Protein AF-A0A1H5T9S4-F1 (afdb_monomer_lite)

Sequence (75 aa):
MKNKSKAEMVKELGSFIKNRRKQQNLTQEKMLDILYSEFDLFMDKNTLSLIERGKIATNWYNIFAILSVLGFKND

Structure (mmCIF, N/CA/C/O backbone):
data_AF-A0A1H5T9S4-F1
#
_entry.id   AF-A0A1H5T9S4-F1
#
loop_
_atom_site.group_PDB
_atom_site.id
_atom_site.type_symbol
_atom_site.label_atom_id
_atom_site.label_alt_id
_atom_site.label_comp_id
_atom_site.label_asym_id
_atom_site.label_entity_id
_atom_site.label_seq_id
_atom_site.pdbx_PDB_ins_code
_atom_site.Cartn_x
_atom_site.Cartn_y
_atom_site.Cartn_z
_atom_site.occupancy
_atom_site.B_iso_or_equiv
_atom_site.auth_seq_id
_atom_site.auth_comp_id
_atom_site.auth_asym_id
_atom_site.auth_atom_id
_atom_site.pdbx_PDB_model_num
ATOM 1 N N . MET A 1 1 ? 20.395 21.220 5.133 1.00 60.53 1 MET A N 1
ATOM 2 C CA . MET A 1 1 ? 19.483 20.051 5.100 1.00 60.53 1 MET A CA 1
ATOM 3 C C . MET A 1 1 ? 20.331 18.792 5.236 1.00 60.53 1 MET A C 1
ATOM 5 O O . MET A 1 1 ? 21.335 18.709 4.544 1.00 60.53 1 MET A O 1
ATOM 9 N N . LYS A 1 2 ? 20.020 17.863 6.153 1.00 73.31 2 LYS A N 1
ATOM 10 C CA . LYS A 1 2 ? 20.745 16.578 6.237 1.00 73.31 2 LYS A CA 1
ATOM 11 C C . LYS A 1 2 ? 20.314 15.690 5.064 1.00 73.31 2 LYS A C 1
ATOM 13 O O . LYS A 1 2 ? 19.113 15.548 4.843 1.00 73.31 2 LYS A O 1
ATOM 18 N N . ASN A 1 3 ? 21.266 15.104 4.338 1.00 82.50 3 ASN A N 1
ATOM 19 C CA . ASN A 1 3 ? 20.958 14.106 3.312 1.00 82.50 3 ASN A CA 1
ATOM 20 C C . ASN A 1 3 ? 20.435 12.838 3.989 1.00 82.50 3 ASN A C 1
ATOM 22 O O . ASN A 1 3 ? 21.105 12.286 4.860 1.00 82.50 3 ASN A O 1
ATOM 26 N N . LYS A 1 4 ? 19.233 12.401 3.604 1.00 88.25 4 LYS A N 1
ATOM 27 C CA . LYS A 1 4 ? 18.636 11.162 4.110 1.00 88.25 4 LYS A CA 1
ATOM 28 C C . LYS A 1 4 ? 19.279 9.963 3.426 1.00 88.25 4 LYS A C 1
ATOM 30 O O . LYS A 1 4 ? 19.529 9.979 2.221 1.00 88.25 4 LYS A O 1
ATOM 35 N N . SER A 1 5 ? 19.509 8.904 4.187 1.00 94.50 5 SER A N 1
ATOM 36 C CA . SER A 1 5 ? 19.901 7.611 3.639 1.00 94.50 5 SER A CA 1
ATOM 37 C C . SER A 1 5 ? 18.764 6.999 2.813 1.00 94.50 5 SER A C 1
ATOM 39 O O . SER A 1 5 ? 17.581 7.284 3.017 1.00 94.50 5 SER A O 1
ATOM 41 N N . LYS A 1 6 ? 19.105 6.080 1.902 1.00 91.75 6 LYS A N 1
ATOM 42 C CA . LYS A 1 6 ? 18.110 5.318 1.129 1.00 91.75 6 LYS A CA 1
ATOM 43 C C . LYS A 1 6 ? 17.112 4.585 2.031 1.00 91.75 6 LYS A C 1
ATOM 45 O O . LYS A 1 6 ? 15.922 4.560 1.732 1.00 91.75 6 LYS A O 1
ATOM 50 N N . ALA A 1 7 ? 17.586 4.022 3.141 1.00 93.00 7 ALA A N 1
ATOM 51 C CA . ALA A 1 7 ? 16.741 3.314 4.098 1.00 93.00 7 ALA A CA 1
ATOM 52 C C . ALA A 1 7 ? 15.733 4.250 4.786 1.00 93.00 7 ALA A C 1
ATOM 54 O O . ALA A 1 7 ? 14.569 3.888 4.947 1.00 93.00 7 ALA A O 1
ATOM 55 N N . GLU A 1 8 ? 16.152 5.467 5.144 1.00 96.06 8 GLU A N 1
ATOM 56 C CA . GLU A 1 8 ? 15.252 6.475 5.714 1.00 96.06 8 GLU A CA 1
ATOM 57 C C . GLU A 1 8 ? 14.189 6.910 4.705 1.00 96.06 8 GLU A C 1
ATOM 59 O O . GLU A 1 8 ? 13.013 6.949 5.056 1.00 96.06 8 GLU A O 1
ATOM 64 N N . MET A 1 9 ? 14.567 7.136 3.442 1.00 95.44 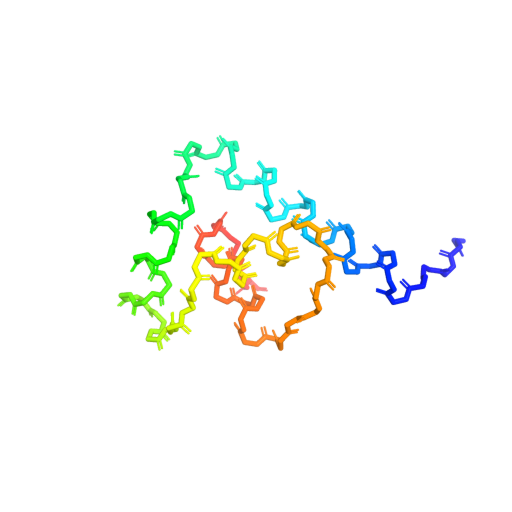9 MET A N 1
ATOM 65 C CA . MET A 1 9 ? 13.609 7.494 2.389 1.00 95.44 9 MET A CA 1
ATOM 66 C C . MET A 1 9 ? 12.555 6.399 2.165 1.00 95.44 9 MET A C 1
ATOM 68 O O . MET A 1 9 ? 11.365 6.696 2.087 1.00 95.44 9 MET A O 1
ATOM 72 N N . VAL A 1 10 ? 12.965 5.124 2.124 1.00 96.50 10 VAL A N 1
ATOM 73 C CA . VAL A 1 10 ? 12.035 3.984 1.995 1.00 96.50 10 VAL A CA 1
ATOM 74 C C . VAL A 1 10 ? 11.093 3.899 3.201 1.00 96.50 10 VAL A C 1
ATOM 76 O O . VAL A 1 10 ? 9.895 3.662 3.041 1.00 96.50 10 VAL A O 1
ATOM 79 N N . LYS A 1 11 ? 11.607 4.137 4.414 1.00 97.38 11 LYS A N 1
ATOM 80 C CA . LYS A 1 11 ? 10.807 4.134 5.646 1.00 97.38 11 LYS A CA 1
ATOM 81 C C . LYS A 1 11 ? 9.769 5.252 5.678 1.00 97.38 11 LYS A C 1
ATOM 83 O O . LYS A 1 11 ? 8.629 5.018 6.087 1.00 97.38 11 LYS A O 1
ATOM 88 N N . GLU A 1 12 ? 10.150 6.449 5.251 1.00 97.19 12 GLU A N 1
ATOM 89 C CA . GLU A 1 12 ? 9.248 7.597 5.170 1.00 97.19 12 GLU A CA 1
ATOM 90 C C . GLU A 1 12 ? 8.162 7.391 4.119 1.00 97.19 12 GLU A C 1
ATOM 92 O O . GLU A 1 12 ? 6.986 7.573 4.434 1.00 97.19 12 GLU A O 1
ATOM 97 N N . LEU A 1 13 ? 8.528 6.932 2.917 1.00 97.25 13 LEU A N 1
ATOM 98 C CA . LEU A 1 13 ? 7.569 6.634 1.854 1.00 97.25 13 LEU A CA 1
ATOM 99 C C . LEU A 1 13 ? 6.555 5.570 2.295 1.00 97.25 13 LEU A C 1
ATOM 101 O O . LEU A 1 13 ? 5.351 5.772 2.158 1.00 97.25 13 LEU A O 1
ATOM 105 N N . GLY A 1 14 ? 7.023 4.465 2.884 1.00 98.25 14 GLY A N 1
ATOM 106 C CA . GLY A 1 14 ? 6.143 3.417 3.402 1.00 98.25 14 GLY A CA 1
ATOM 107 C C . GLY A 1 14 ? 5.16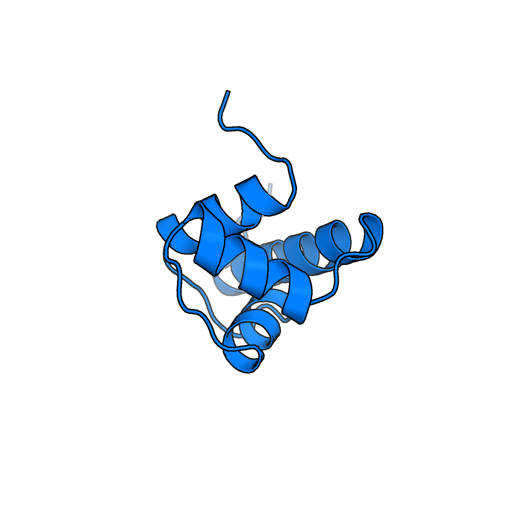5 3.938 4.458 1.00 98.25 14 GLY A C 1
ATOM 108 O O . GLY A 1 14 ? 3.959 3.688 4.387 1.00 98.25 14 GLY A O 1
ATOM 109 N N . SER A 1 15 ? 5.672 4.739 5.401 1.00 98.31 15 SER A N 1
ATOM 110 C CA . SER A 1 15 ? 4.852 5.357 6.451 1.00 98.31 15 SER A CA 1
ATOM 111 C C . SER A 1 15 ? 3.815 6.320 5.870 1.00 98.31 15 SER A C 1
ATOM 113 O O . SER A 1 15 ? 2.665 6.329 6.311 1.00 98.31 15 SER A O 1
ATOM 115 N N . PHE A 1 16 ? 4.200 7.102 4.861 1.00 98.12 16 PHE A N 1
ATOM 116 C CA . PHE A 1 16 ? 3.307 8.003 4.143 1.00 98.12 16 PHE A CA 1
ATOM 117 C C . PHE A 1 16 ? 2.166 7.245 3.454 1.00 98.12 16 PHE A C 1
ATOM 119 O O . PHE A 1 16 ? 1.004 7.568 3.702 1.00 98.12 16 PHE A O 1
ATOM 126 N N . ILE A 1 17 ? 2.482 6.206 2.670 1.00 98.31 17 ILE A N 1
ATOM 127 C CA . ILE A 1 17 ? 1.497 5.362 1.969 1.00 98.31 17 ILE A CA 1
ATOM 128 C C . ILE A 1 17 ? 0.480 4.805 2.968 1.00 98.31 17 ILE A C 1
ATOM 130 O O . ILE A 1 17 ? -0.727 4.994 2.811 1.00 98.31 17 ILE A O 1
ATOM 134 N N . LYS A 1 18 ? 0.968 4.194 4.055 1.00 98.56 18 LYS A N 1
ATOM 135 C CA . LYS A 1 18 ? 0.123 3.622 5.110 1.00 98.56 18 LYS A CA 1
ATOM 136 C C . LYS A 1 18 ? -0.805 4.657 5.738 1.00 98.56 18 LYS A C 1
ATOM 138 O O . LYS A 1 18 ? -1.986 4.383 5.951 1.00 98.56 18 LYS A O 1
ATOM 143 N N . ASN A 1 19 ? -0.269 5.827 6.080 1.00 98.38 19 ASN A N 1
ATOM 144 C CA . ASN A 1 19 ? -1.033 6.874 6.749 1.00 98.38 19 ASN A CA 1
ATOM 145 C C . ASN A 1 19 ? -2.103 7.456 5.825 1.00 98.38 19 ASN A C 1
ATOM 147 O O . ASN A 1 19 ? -3.243 7.604 6.257 1.00 98.38 19 ASN A O 1
ATOM 151 N N . ARG A 1 20 ? -1.773 7.724 4.557 1.00 98.12 20 ARG A N 1
ATOM 152 C CA . ARG A 1 20 ? -2.742 8.212 3.566 1.00 98.12 20 ARG A CA 1
ATOM 153 C C . ARG A 1 20 ? -3.845 7.200 3.299 1.00 98.12 20 ARG A C 1
ATOM 155 O O . ARG A 1 20 ? -5.015 7.562 3.388 1.00 98.12 20 ARG A O 1
ATOM 162 N N . ARG A 1 21 ? -3.492 5.926 3.111 1.00 98.12 21 ARG A N 1
ATOM 163 C CA . ARG A 1 21 ? -4.469 4.842 2.965 1.00 98.12 21 ARG A CA 1
ATOM 164 C C . ARG A 1 21 ? -5.446 4.809 4.147 1.00 98.12 21 ARG A C 1
ATOM 166 O O . ARG A 1 21 ? -6.659 4.768 3.962 1.00 98.12 21 ARG A O 1
ATOM 173 N N . LYS A 1 22 ? -4.921 4.867 5.376 1.00 97.88 22 LYS A N 1
ATOM 174 C CA . LYS A 1 22 ? -5.740 4.877 6.596 1.00 97.88 22 LYS A CA 1
ATOM 175 C C . LYS A 1 22 ? -6.619 6.121 6.724 1.00 97.88 22 LYS A C 1
ATOM 177 O O . LYS A 1 22 ? -7.761 5.986 7.139 1.00 97.88 22 LYS A O 1
ATOM 182 N N . GLN A 1 23 ? -6.120 7.305 6.366 1.00 97.88 23 GLN A N 1
ATOM 183 C CA . GLN A 1 23 ? -6.908 8.546 6.377 1.00 97.88 23 GLN A CA 1
ATOM 184 C C . GLN A 1 23 ? -8.118 8.480 5.437 1.00 97.88 23 GLN A C 1
ATOM 186 O O . GLN A 1 23 ? -9.136 9.103 5.712 1.00 97.88 23 GLN A O 1
ATOM 191 N N . GLN A 1 24 ? -8.018 7.702 4.359 1.00 96.94 24 GLN A N 1
ATOM 192 C CA . GLN A 1 24 ? -9.097 7.473 3.398 1.00 96.94 24 GLN A CA 1
ATOM 193 C C . GLN A 1 24 ? -9.987 6.270 3.762 1.00 96.94 24 GLN A C 1
ATOM 195 O O . GLN A 1 24 ? -10.835 5.880 2.968 1.00 96.94 24 GLN A O 1
ATOM 200 N N . ASN A 1 25 ? -9.801 5.655 4.940 1.00 97.38 25 ASN A N 1
ATOM 201 C CA . ASN A 1 25 ? -10.479 4.418 5.355 1.00 97.38 25 ASN A CA 1
ATOM 202 C C . ASN A 1 25 ? -10.341 3.259 4.344 1.00 97.38 25 ASN A C 1
ATOM 204 O O . ASN A 1 25 ? -11.189 2.371 4.278 1.00 97.38 25 ASN A O 1
ATOM 208 N N . LEU A 1 26 ? -9.254 3.243 3.568 1.00 97.69 26 LEU A N 1
ATOM 209 C CA . LEU A 1 26 ? -8.998 2.224 2.556 1.00 97.69 26 LEU A CA 1
ATOM 210 C C . LEU A 1 26 ? -8.311 1.008 3.205 1.00 97.69 26 LEU A C 1
ATOM 212 O O . LEU A 1 26 ? -7.294 1.140 3.894 1.00 97.69 26 LEU A O 1
ATOM 216 N N . THR A 1 27 ? -8.845 -0.203 3.031 1.00 98.31 27 THR A N 1
ATOM 217 C CA . THR A 1 27 ? -8.166 -1.431 3.491 1.00 98.31 27 THR A CA 1
ATOM 218 C C . THR A 1 27 ? -7.028 -1.806 2.538 1.00 98.31 27 THR A C 1
ATOM 220 O O . THR A 1 27 ? -6.932 -1.268 1.436 1.00 98.31 27 THR A O 1
ATOM 223 N N . GLN A 1 28 ? -6.127 -2.701 2.956 1.00 98.44 28 GLN A N 1
ATOM 224 C CA . GLN A 1 28 ? -5.080 -3.177 2.042 1.00 98.44 28 GLN A CA 1
ATOM 225 C C . GLN A 1 28 ? -5.694 -3.977 0.894 1.00 98.44 28 GLN A C 1
ATOM 227 O O . GLN A 1 28 ? -5.304 -3.789 -0.245 1.00 98.44 28 GLN A O 1
ATOM 232 N N . GLU A 1 29 ? -6.692 -4.803 1.191 1.00 98.50 29 GLU A N 1
ATOM 233 C CA . GLU A 1 29 ? -7.452 -5.586 0.218 1.00 98.50 29 GLU A CA 1
ATOM 234 C C . GLU A 1 29 ? -8.078 -4.678 -0.837 1.00 98.50 29 GLU A C 1
ATOM 236 O O . GLU A 1 29 ? -7.806 -4.834 -2.019 1.00 98.50 29 GLU A O 1
ATOM 241 N N . LYS A 1 30 ? -8.808 -3.643 -0.404 1.00 98.31 30 LYS A N 1
ATOM 242 C CA . LYS A 1 30 ? -9.453 -2.703 -1.322 1.00 98.31 30 LYS A CA 1
ATOM 243 C C . LYS A 1 30 ? -8.436 -1.953 -2.184 1.00 98.31 30 LYS A C 1
ATOM 245 O O . LYS A 1 30 ? -8.700 -1.688 -3.347 1.00 98.31 30 LYS A O 1
ATOM 250 N N . MET A 1 31 ? -7.276 -1.608 -1.624 1.00 98.06 31 MET A N 1
ATOM 251 C CA . MET A 1 31 ? -6.195 -0.981 -2.383 1.00 98.06 31 MET A CA 1
ATOM 252 C C . MET A 1 31 ? -5.628 -1.923 -3.452 1.00 98.06 31 MET A C 1
ATOM 254 O O . MET A 1 31 ? -5.410 -1.490 -4.578 1.00 98.06 31 MET A O 1
ATOM 258 N N . LEU A 1 32 ? -5.404 -3.195 -3.113 1.00 98.50 32 LEU A N 1
ATOM 259 C CA . LEU A 1 32 ? -4.927 -4.206 -4.058 1.00 98.50 32 LEU A CA 1
ATOM 260 C C . LEU A 1 32 ? -5.944 -4.466 -5.173 1.00 98.50 32 LEU A C 1
ATOM 262 O O . LEU A 1 32 ? -5.542 -4.560 -6.329 1.00 98.50 32 LEU A O 1
ATOM 266 N N . ASP A 1 33 ? -7.240 -4.502 -4.848 1.00 98.38 33 ASP A N 1
ATOM 267 C CA . ASP A 1 33 ? -8.309 -4.638 -5.842 1.00 98.38 33 ASP A CA 1
ATOM 268 C C . ASP A 1 33 ? -8.253 -3.498 -6.873 1.00 98.38 33 ASP A C 1
ATOM 270 O O . ASP A 1 33 ? -8.337 -3.742 -8.076 1.00 98.38 33 ASP A O 1
ATOM 274 N N . ILE A 1 34 ? -8.055 -2.253 -6.417 1.00 97.94 34 ILE A N 1
ATOM 275 C CA . ILE A 1 34 ? -7.943 -1.084 -7.304 1.00 97.94 34 ILE A CA 1
ATOM 276 C C . ILE A 1 34 ? -6.673 -1.180 -8.155 1.00 97.94 34 ILE A C 1
ATOM 278 O O . ILE A 1 34 ? -6.753 -1.036 -9.372 1.00 97.94 34 ILE A O 1
ATOM 282 N N . LEU A 1 35 ? -5.521 -1.479 -7.543 1.00 97.81 35 LEU A N 1
ATOM 283 C CA . LEU A 1 35 ? -4.249 -1.639 -8.260 1.00 97.81 35 LEU A CA 1
ATOM 284 C C . LEU A 1 35 ? -4.346 -2.693 -9.368 1.00 97.81 35 LEU A C 1
ATOM 286 O O . LEU A 1 35 ? -3.840 -2.475 -10.467 1.00 97.81 35 LEU A O 1
ATOM 290 N N . TYR A 1 36 ? -5.031 -3.802 -9.104 1.00 97.75 36 TYR A N 1
ATOM 291 C CA . TYR A 1 36 ? -5.276 -4.812 -10.121 1.00 97.75 36 TYR A CA 1
ATOM 292 C C . TYR A 1 36 ? -6.225 -4.298 -11.213 1.00 97.75 36 TYR A C 1
ATOM 294 O O . TYR A 1 36 ? -5.894 -4.363 -12.391 1.00 97.75 36 TYR A O 1
ATOM 302 N N . SER A 1 37 ? -7.376 -3.734 -10.839 1.00 97.56 37 SER A N 1
ATOM 303 C CA . SER A 1 37 ? -8.406 -3.333 -11.810 1.00 97.56 37 SER A CA 1
ATOM 304 C C . SER A 1 37 ? -8.039 -2.131 -12.694 1.00 97.56 37 SER A C 1
ATOM 306 O O . SER A 1 37 ? -8.470 -2.083 -13.842 1.00 97.56 37 SER A O 1
ATOM 308 N N . GLU A 1 38 ? -7.257 -1.171 -12.190 1.00 96.62 38 GLU A N 1
ATOM 309 C CA . GLU A 1 38 ? -6.941 0.080 -12.901 1.00 96.62 38 GLU A CA 1
ATOM 310 C C . GLU A 1 38 ? -5.5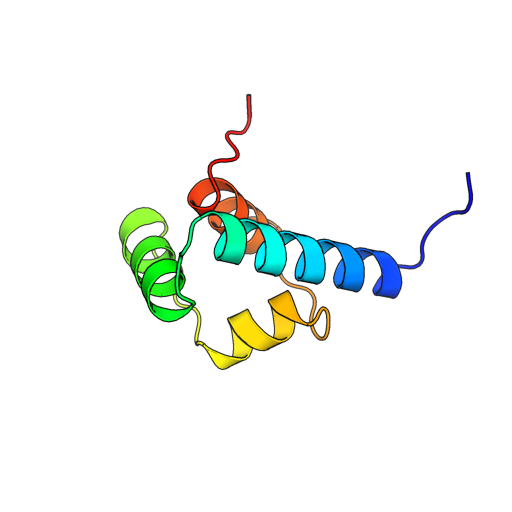34 0.094 -13.513 1.00 96.62 38 GLU A C 1
ATOM 312 O O . GLU A 1 38 ? -5.295 0.815 -14.482 1.00 96.62 38 GLU A O 1
ATOM 317 N N . PHE A 1 39 ? -4.602 -0.693 -12.964 1.00 96.25 39 PHE A N 1
ATOM 318 C CA . PHE A 1 39 ? -3.193 -0.686 -13.373 1.00 96.25 39 PHE A CA 1
ATOM 319 C C . PHE A 1 39 ? -2.686 -2.058 -13.836 1.00 96.25 39 PHE A C 1
ATOM 321 O O . PHE A 1 39 ? -1.517 -2.159 -14.193 1.00 96.25 39 PHE A O 1
ATOM 328 N N . ASP A 1 40 ? -3.511 -3.113 -13.810 1.00 96.69 40 ASP A N 1
ATOM 329 C CA . ASP A 1 40 ? -3.072 -4.504 -14.035 1.00 96.69 40 ASP A CA 1
ATOM 330 C C . ASP A 1 40 ? -1.878 -4.893 -13.131 1.00 96.69 40 ASP A C 1
ATOM 332 O O . ASP A 1 40 ? -1.009 -5.698 -13.472 1.00 96.69 40 ASP A O 1
ATOM 336 N N . LEU A 1 41 ? -1.802 -4.277 -11.942 1.00 97.31 41 LEU A N 1
ATOM 337 C CA . LEU A 1 41 ? -0.697 -4.472 -11.014 1.00 97.31 41 LEU A CA 1
ATOM 338 C C . LEU A 1 41 ? -1.050 -5.553 -9.997 1.00 97.31 41 LEU A C 1
ATOM 340 O O . LEU A 1 41 ? -1.668 -5.292 -8.963 1.00 97.31 41 LEU A O 1
ATOM 344 N N . PHE A 1 42 ? -0.584 -6.771 -10.260 1.00 96.00 42 PHE A N 1
ATOM 345 C CA . PHE A 1 42 ? -0.684 -7.860 -9.298 1.00 96.00 42 PHE A CA 1
ATOM 346 C C . PHE A 1 42 ? 0.345 -7.697 -8.169 1.00 96.00 42 PHE A C 1
ATOM 348 O O . PHE A 1 42 ? 1.559 -7.743 -8.382 1.00 96.00 42 PHE A O 1
ATOM 355 N N . MET A 1 43 ? -0.143 -7.524 -6.943 1.00 96.56 43 MET A N 1
ATOM 356 C CA . MET A 1 43 ? 0.669 -7.427 -5.733 1.00 96.56 43 MET A CA 1
ATOM 357 C C . MET A 1 43 ? -0.032 -8.170 -4.599 1.00 96.56 43 MET A C 1
ATOM 359 O O . MET A 1 43 ? -1.226 -7.995 -4.374 1.00 96.56 43 MET A O 1
ATOM 363 N N . ASP A 1 44 ? 0.701 -8.987 -3.849 1.00 96.19 44 ASP A N 1
ATOM 364 C CA . ASP A 1 44 ? 0.136 -9.647 -2.678 1.00 96.19 44 ASP A CA 1
ATOM 365 C C . ASP A 1 44 ? 0.118 -8.719 -1.444 1.00 96.19 44 ASP A C 1
ATOM 367 O O . ASP A 1 44 ? 0.876 -7.749 -1.314 1.00 96.19 44 ASP A O 1
ATOM 371 N N . LYS A 1 45 ? -0.735 -9.060 -0.474 1.00 97.62 45 LYS A N 1
ATOM 372 C CA . LYS A 1 45 ? -0.899 -8.299 0.772 1.00 97.62 45 LYS A CA 1
ATOM 373 C C . LYS A 1 45 ? 0.374 -8.216 1.619 1.00 97.62 45 LYS A C 1
ATOM 375 O O . LYS A 1 45 ? 0.591 -7.198 2.284 1.00 97.62 45 LYS A O 1
ATOM 380 N N . ASN A 1 46 ? 1.229 -9.239 1.614 1.00 98.25 46 ASN A N 1
ATOM 381 C CA . ASN A 1 46 ? 2.484 -9.206 2.367 1.00 98.25 46 ASN A CA 1
ATOM 382 C C . ASN A 1 46 ? 3.468 -8.218 1.744 1.00 98.25 46 ASN A C 1
ATOM 384 O O . ASN A 1 46 ? 4.092 -7.455 2.485 1.00 98.25 46 ASN A O 1
ATOM 388 N N . THR A 1 47 ? 3.555 -8.175 0.416 1.00 98.12 47 THR A N 1
ATOM 389 C CA . THR A 1 47 ? 4.355 -7.194 -0.321 1.00 98.12 47 THR A CA 1
ATOM 390 C C . THR A 1 47 ? 3.901 -5.771 -0.003 1.00 98.12 47 THR A C 1
ATOM 392 O O . THR A 1 47 ? 4.717 -4.968 0.461 1.00 98.12 47 THR A O 1
ATOM 395 N N . LEU A 1 48 ? 2.601 -5.469 -0.112 1.00 98.25 48 LEU A N 1
ATOM 396 C CA . LEU A 1 48 ? 2.076 -4.147 0.258 1.00 98.25 48 LEU A CA 1
ATOM 397 C C . LEU A 1 48 ? 2.366 -3.809 1.734 1.00 98.25 48 LEU A C 1
ATOM 399 O O . LEU A 1 48 ? 2.795 -2.703 2.062 1.00 98.25 48 LEU A O 1
ATOM 403 N N . SER A 1 49 ? 2.218 -4.779 2.640 1.00 98.44 49 SER A N 1
ATOM 404 C CA . SER A 1 49 ? 2.546 -4.620 4.063 1.00 98.44 49 SER A CA 1
ATOM 405 C C . SER A 1 49 ? 4.039 -4.377 4.325 1.00 98.44 49 SER A C 1
ATOM 407 O O . SER A 1 49 ? 4.402 -3.639 5.245 1.00 98.44 49 SER A O 1
ATOM 409 N N . LEU A 1 50 ? 4.943 -4.990 3.557 1.00 98.56 50 LEU A N 1
ATOM 410 C CA . LEU A 1 50 ? 6.384 -4.742 3.652 1.00 98.56 50 LEU A CA 1
ATOM 411 C C . LEU A 1 50 ? 6.749 -3.348 3.128 1.00 98.56 50 LEU A C 1
ATOM 413 O O . LEU A 1 50 ? 7.561 -2.673 3.767 1.00 98.56 50 LEU A O 1
ATOM 417 N N . ILE A 1 51 ? 6.114 -2.899 2.040 1.00 98.31 51 ILE A N 1
ATOM 418 C CA . ILE A 1 51 ? 6.252 -1.535 1.508 1.00 98.31 51 ILE A CA 1
ATOM 419 C C . ILE A 1 51 ? 5.783 -0.516 2.553 1.00 98.31 51 ILE A C 1
ATOM 421 O O . ILE A 1 51 ? 6.549 0.363 2.935 1.00 98.31 51 ILE A O 1
ATOM 425 N N . GLU A 1 52 ? 4.578 -0.674 3.107 1.00 98.44 52 GLU A N 1
ATOM 426 C CA . GLU A 1 52 ? 4.018 0.228 4.130 1.00 98.44 52 GLU A CA 1
ATOM 427 C C . GLU A 1 52 ? 4.841 0.291 5.425 1.00 98.44 52 GLU A C 1
ATOM 429 O O . GLU A 1 52 ? 4.804 1.280 6.159 1.00 98.44 52 GLU A O 1
ATOM 434 N N . ARG A 1 53 ? 5.587 -0.771 5.740 1.00 98.19 53 ARG A N 1
ATOM 435 C CA . ARG A 1 53 ? 6.516 -0.808 6.880 1.00 98.19 53 ARG A CA 1
ATOM 436 C C . ARG A 1 53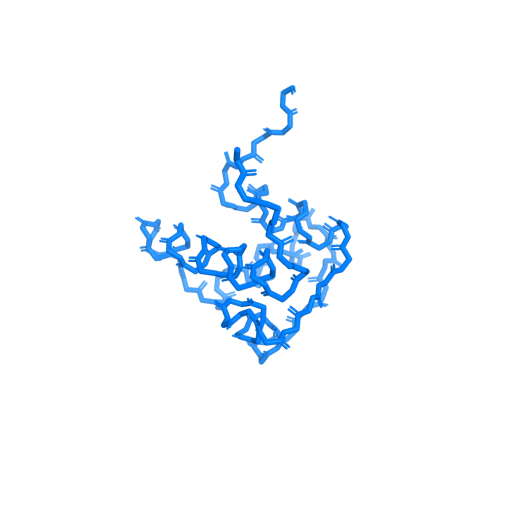 ? 7.913 -0.292 6.531 1.00 98.19 53 ARG A C 1
ATOM 438 O O . ARG A 1 53 ? 8.776 -0.280 7.410 1.00 98.19 53 ARG A O 1
ATOM 445 N N . GLY A 1 54 ? 8.153 0.085 5.274 1.00 97.69 54 GLY A N 1
ATOM 446 C CA . GLY A 1 54 ? 9.456 0.518 4.780 1.00 97.69 54 GLY A CA 1
ATOM 447 C C . GLY A 1 54 ? 10.526 -0.569 4.853 1.00 97.69 54 GLY A C 1
ATOM 448 O O . GLY A 1 54 ? 11.693 -0.265 5.087 1.00 97.69 54 GLY A O 1
ATOM 449 N N . LYS A 1 55 ? 10.127 -1.843 4.757 1.00 97.75 55 LYS A N 1
ATOM 450 C CA . LYS A 1 55 ? 11.035 -2.998 4.838 1.00 97.75 55 LYS A CA 1
ATOM 451 C C . LYS A 1 55 ? 11.608 -3.390 3.486 1.00 97.75 55 LYS A C 1
ATOM 453 O O . LYS A 1 55 ? 12.698 -3.950 3.446 1.00 97.75 55 LYS A O 1
ATOM 458 N N . ILE A 1 56 ? 10.896 -3.077 2.408 1.00 96.94 56 ILE A N 1
ATOM 459 C CA . ILE A 1 56 ? 11.354 -3.281 1.036 1.00 96.94 56 ILE A CA 1
ATOM 460 C C . ILE A 1 56 ? 11.151 -1.999 0.235 1.00 96.94 56 ILE A C 1
ATOM 462 O O . ILE A 1 56 ? 10.203 -1.248 0.472 1.00 96.94 56 ILE A O 1
ATOM 466 N N . ALA A 1 57 ? 12.054 -1.755 -0.710 1.00 95.19 57 ALA A N 1
ATOM 467 C CA . ALA A 1 57 ? 11.816 -0.799 -1.780 1.00 95.19 57 ALA A CA 1
ATOM 468 C C . ALA A 1 57 ? 10.954 -1.456 -2.867 1.00 95.19 57 ALA A C 1
ATOM 470 O O . ALA A 1 57 ? 10.863 -2.680 -2.948 1.00 95.19 57 ALA A O 1
ATOM 471 N N . THR A 1 58 ? 10.365 -0.638 -3.727 1.00 94.88 58 THR A N 1
ATOM 472 C CA . THR A 1 58 ? 9.665 -1.095 -4.927 1.00 94.88 58 THR A CA 1
ATOM 473 C C . THR A 1 58 ? 10.074 -0.220 -6.113 1.00 94.88 58 THR A C 1
ATOM 475 O O . THR A 1 58 ? 10.727 0.810 -5.929 1.00 94.88 58 THR A O 1
ATOM 478 N N . ASN A 1 59 ? 9.754 -0.648 -7.333 1.00 95.62 59 ASN A N 1
ATOM 479 C CA . ASN A 1 59 ? 10.051 0.122 -8.540 1.00 95.62 59 ASN A CA 1
ATOM 480 C C . ASN A 1 59 ? 9.159 1.380 -8.650 1.00 95.62 59 ASN A C 1
ATOM 482 O O . ASN A 1 59 ? 8.148 1.507 -7.957 1.00 95.62 59 ASN A O 1
ATOM 486 N N . TRP A 1 60 ? 9.534 2.298 -9.542 1.00 94.62 60 TRP A N 1
ATOM 487 C CA . TRP A 1 60 ? 8.823 3.563 -9.756 1.00 94.62 60 TRP A CA 1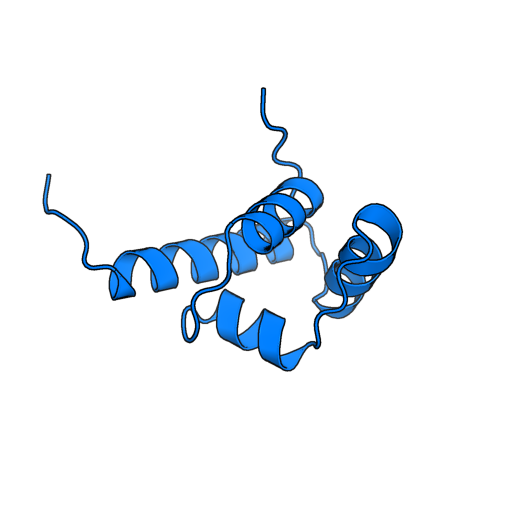
ATOM 488 C C . TRP A 1 60 ? 7.380 3.395 -10.239 1.00 94.62 60 TRP A C 1
ATOM 490 O O . TRP A 1 60 ? 6.519 4.155 -9.806 1.00 94.62 60 TRP A O 1
ATOM 500 N N . TYR A 1 61 ? 7.104 2.398 -11.082 1.00 96.00 61 TYR A N 1
ATOM 501 C CA . TYR A 1 61 ? 5.757 2.132 -11.589 1.00 96.00 61 TYR A CA 1
ATOM 502 C C . TYR A 1 61 ? 4.786 1.767 -10.458 1.00 96.00 61 TYR A C 1
ATOM 504 O O . TYR A 1 61 ? 3.714 2.354 -10.339 1.00 96.00 61 TYR A O 1
ATOM 512 N N . ASN A 1 62 ? 5.207 0.887 -9.548 1.00 96.81 62 ASN A N 1
ATOM 513 C CA . ASN A 1 62 ? 4.418 0.505 -8.380 1.00 96.81 62 ASN A CA 1
ATOM 514 C C . ASN A 1 62 ? 4.168 1.701 -7.451 1.00 96.81 62 ASN A C 1
ATOM 516 O O . ASN A 1 62 ? 3.076 1.833 -6.908 1.00 96.81 62 ASN A O 1
ATOM 520 N N . ILE A 1 63 ? 5.168 2.575 -7.262 1.00 96.19 63 ILE A N 1
ATOM 521 C CA . ILE A 1 63 ? 5.002 3.806 -6.470 1.00 96.19 63 ILE A CA 1
ATOM 522 C C . ILE A 1 63 ? 3.957 4.703 -7.127 1.00 96.19 63 ILE A C 1
ATOM 524 O O . ILE A 1 63 ? 3.056 5.173 -6.442 1.00 96.19 63 ILE A O 1
ATOM 528 N N . PHE A 1 64 ? 4.061 4.914 -8.438 1.00 96.06 64 PHE A N 1
ATOM 529 C CA . PHE A 1 64 ? 3.114 5.727 -9.191 1.00 96.06 64 PHE A CA 1
ATOM 530 C C . PHE A 1 64 ? 1.679 5.203 -9.051 1.00 96.06 64 PHE A C 1
ATOM 532 O O . PHE A 1 64 ? 0.816 5.956 -8.610 1.00 96.06 64 PHE A O 1
ATOM 539 N N . ALA A 1 65 ? 1.445 3.913 -9.311 1.00 97.19 65 ALA A N 1
ATOM 540 C CA . ALA A 1 65 ? 0.122 3.303 -9.175 1.00 97.19 65 ALA A CA 1
ATOM 541 C C . ALA A 1 65 ? -0.436 3.458 -7.748 1.00 97.19 65 ALA A C 1
ATOM 543 O O . ALA A 1 65 ? -1.560 3.915 -7.558 1.00 97.19 65 ALA A O 1
ATOM 544 N N . ILE A 1 66 ? 0.382 3.175 -6.725 1.00 97.38 66 ILE A N 1
ATOM 545 C CA . ILE A 1 66 ? 0.015 3.372 -5.314 1.00 97.38 66 ILE A CA 1
ATOM 546 C C . ILE A 1 66 ? -0.393 4.825 -5.037 1.00 97.38 66 ILE A C 1
ATOM 548 O O . ILE A 1 66 ? -1.397 5.067 -4.369 1.00 97.38 66 ILE A O 1
ATOM 552 N N . LEU A 1 67 ? 0.378 5.798 -5.523 1.00 96.75 67 LEU A N 1
ATOM 553 C CA . LEU A 1 67 ? 0.094 7.215 -5.311 1.00 96.75 67 LEU A CA 1
ATOM 554 C C . LEU A 1 67 ? -1.175 7.659 -6.047 1.00 96.75 67 LEU A C 1
ATOM 556 O O . LEU A 1 67 ? -1.970 8.396 -5.465 1.00 96.75 67 LEU A O 1
ATOM 560 N N . SER A 1 68 ? -1.411 7.165 -7.263 1.00 96.38 68 SER A N 1
ATOM 561 C CA . SER A 1 68 ? -2.645 7.423 -8.009 1.00 96.38 68 SER A CA 1
ATOM 562 C C . SER A 1 68 ? -3.882 6.890 -7.285 1.00 96.38 68 SER A C 1
ATOM 564 O O . SER A 1 68 ? -4.844 7.638 -7.123 1.00 96.38 68 SER A O 1
ATOM 566 N N . VAL A 1 69 ? -3.828 5.667 -6.736 1.00 96.56 69 VAL A N 1
ATOM 567 C CA . VAL A 1 69 ? -4.913 5.116 -5.895 1.00 96.56 69 VAL A CA 1
ATOM 568 C C . VAL A 1 69 ? -5.156 5.972 -4.649 1.00 96.56 69 VAL A C 1
ATOM 570 O O . VAL A 1 69 ? -6.291 6.139 -4.212 1.00 96.56 69 VAL A O 1
ATOM 573 N N . LEU A 1 70 ? -4.101 6.568 -4.090 1.00 96.75 70 LEU A N 1
ATOM 574 C CA . LEU A 1 70 ? -4.193 7.491 -2.956 1.00 96.75 70 LEU A CA 1
ATOM 575 C C . LEU A 1 70 ? -4.623 8.917 -3.351 1.00 96.75 70 LEU A C 1
ATOM 577 O O . LEU A 1 70 ? -4.643 9.797 -2.486 1.00 96.75 70 LEU A O 1
ATOM 581 N N . GLY A 1 71 ? -4.984 9.156 -4.614 1.00 93.62 71 GLY A N 1
ATOM 582 C CA . GLY A 1 71 ? -5.513 10.430 -5.106 1.00 93.62 71 GLY A CA 1
ATOM 583 C C . GLY A 1 71 ? -4.454 11.455 -5.515 1.00 93.62 71 GLY A C 1
ATOM 584 O O . GLY A 1 71 ? -4.792 12.619 -5.723 1.00 93.62 71 GLY A O 1
ATOM 585 N N . PHE A 1 72 ? -3.187 11.057 -5.637 1.00 90.00 72 PHE A N 1
ATOM 586 C CA . PHE A 1 72 ? -2.137 11.922 -6.170 1.00 90.00 72 PHE A CA 1
ATOM 587 C C . PHE A 1 72 ? -2.113 11.800 -7.693 1.00 90.00 72 PHE A C 1
ATOM 589 O O . PHE A 1 72 ? -1.772 10.750 -8.239 1.00 90.00 72 PHE A O 1
ATOM 596 N N . LYS A 1 73 ? -2.487 12.884 -8.373 1.00 78.81 73 LYS A N 1
ATOM 597 C CA . LYS A 1 73 ? -2.321 13.024 -9.819 1.00 78.81 73 LYS A CA 1
ATOM 598 C C . LYS A 1 73 ? -0.943 13.622 -10.101 1.00 78.81 73 LYS A C 1
ATOM 600 O O . LYS A 1 73 ? -0.470 14.462 -9.338 1.00 78.81 73 LYS A O 1
ATOM 605 N N . ASN A 1 74 ? -0.297 13.147 -11.162 1.00 59.44 74 ASN A N 1
ATOM 606 C CA . ASN A 1 74 ? 0.847 13.847 -11.735 1.00 59.44 74 ASN A CA 1
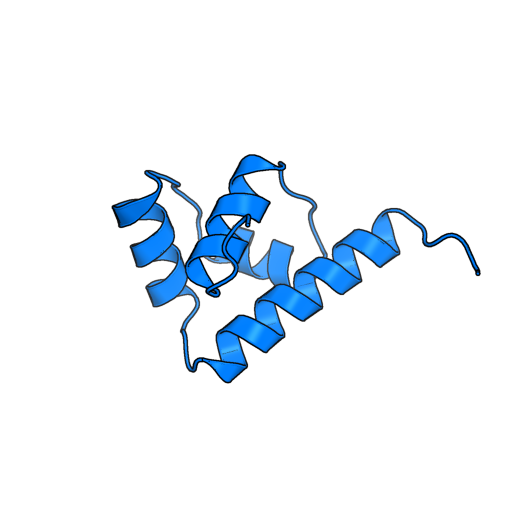ATOM 607 C C . ASN A 1 74 ? 0.275 15.001 -12.560 1.00 59.44 74 ASN A C 1
ATOM 609 O O . ASN A 1 74 ? -0.174 14.768 -13.682 1.00 59.44 74 ASN A O 1
ATOM 613 N N . ASP A 1 75 ? 0.231 16.188 -11.964 1.00 54.56 75 ASP A N 1
ATOM 614 C CA . ASP A 1 75 ? 0.026 17.441 -12.694 1.00 54.56 75 ASP A CA 1
ATOM 615 C C . ASP A 1 75 ? 1.359 17.922 -13.294 1.00 54.56 75 ASP A C 1
ATOM 617 O O . ASP A 1 75 ? 2.413 17.723 -12.637 1.00 54.56 75 ASP A O 1
#

Radius of gyration: 12.28 Å; chains: 1; bounding box: 31×30×21 Å

Foldseek 3Di:
DDDDDPLVVQQVLLCVLVVLCVVVVHDLVNLQVQCCVPVVDHDDSVRNVCSNRSNDDDDPSVSVSSVVSSVDDDD

pLDDT: mean 94.56, std 8.53, range [54.56, 98.56]

Secondary structure (DSSP, 8-state):
-PPPPHHHHHHHHHHHHHHHHHHTT--HHHHHHHHHHHH-----HHHHHHHHTTSS---HHHHHHHHHHTT----